Protein AF-A0A2M6NZX9-F1 (afdb_monomer_lite)

Foldseek 3Di:
DQVQLVVLVCVVCVVVVFNAFPDDDPAKTWGHHPQEIEMEGLDPDCPCVVVVLVVQVVVVTAYEYEYADPDACPCQVPRDDPRYGYHYRDPVSVVSSCVVVVD

pLDDT: mean 89.76, std 9.11, range [55.75, 98.06]

Organism: NCBI:txid1974647

Sequence (103 aa):
KVKLTYQAGEMIGLRENTLNEVEKNEWWQIFEGHGKNTAIYFKEDKEQLQKLVDILEKKKTPSVLYIFSWGKNEYKSEYSSQNIRVEDIPEPILEVYKEINRL

Secondary structure (DSSP, 8-state):
-HHHHHHHHHHHHHHHT--EEEEE-SSEEEEEETTEEEEEE--S--TTHHHHHHHHHHHTS-EEEEE--SSTTTTHHHH--SSEEEEEPPHHHHHHHHHHHT-

Radius of gyration: 12.47 Å; chains: 1; bounding box: 27×26×32 Å

Structure (mmCIF, N/CA/C/O backbone):
data_AF-A0A2M6NZX9-F1
#
_entry.id   AF-A0A2M6NZX9-F1
#
loop_
_atom_site.group_PDB
_atom_site.id
_atom_site.type_symbol
_atom_site.label_atom_id
_atom_site.label_alt_id
_atom_site.label_comp_id
_atom_site.label_asym_id
_atom_site.label_entity_id
_atom_site.label_seq_id
_atom_site.pdbx_PDB_ins_code
_atom_site.Cartn_x
_atom_site.Cartn_y
_atom_site.Cartn_z
_atom_site.occupancy
_atom_site.B_iso_or_equiv
_atom_site.auth_seq_id
_atom_site.auth_comp_id
_atom_site.auth_asym_id
_atom_site.auth_atom_id
_atom_site.pdbx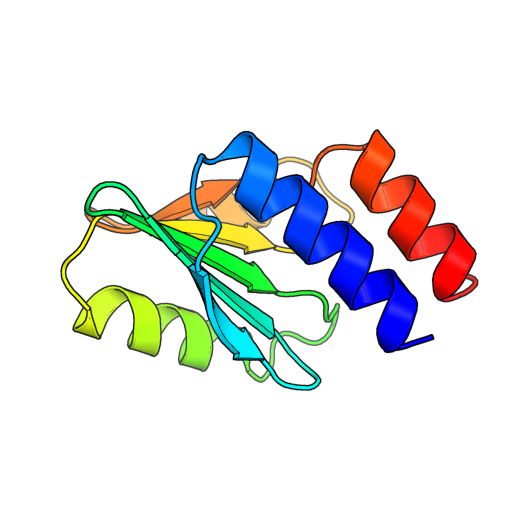_PDB_model_num
ATOM 1 N N . LYS A 1 1 ? 2.820 -3.693 -19.278 1.00 55.75 1 LYS A N 1
ATOM 2 C CA . LYS A 1 1 ? 3.367 -2.959 -18.112 1.00 55.75 1 LYS A CA 1
ATOM 3 C C . LYS A 1 1 ? 2.392 -3.003 -16.935 1.00 55.75 1 LYS A C 1
ATOM 5 O O . LYS A 1 1 ? 2.660 -3.743 -16.006 1.00 55.75 1 LYS A O 1
ATOM 10 N N . VAL A 1 2 ? 1.204 -2.395 -17.046 1.00 60.09 2 VAL A N 1
ATOM 11 C CA . VAL A 1 2 ? 0.165 -2.349 -15.989 1.00 60.09 2 VAL A CA 1
ATOM 12 C C . VAL A 1 2 ? -0.187 -3.714 -15.356 1.00 60.09 2 VAL A C 1
ATOM 14 O O . VAL A 1 2 ? -0.198 -3.839 -14.139 1.00 60.09 2 VAL A O 1
ATOM 17 N N . LYS A 1 3 ? -0.374 -4.773 -16.162 1.00 63.50 3 LYS A N 1
ATOM 18 C CA . LYS A 1 3 ? -0.722 -6.123 -15.664 1.00 63.50 3 LYS A CA 1
ATOM 19 C C . LYS A 1 3 ? 0.307 -6.722 -14.691 1.00 63.50 3 LYS A C 1
ATOM 21 O O . LYS A 1 3 ? -0.077 -7.500 -13.832 1.00 63.50 3 LYS A O 1
ATOM 26 N N . LEU A 1 4 ? 1.587 -6.377 -14.831 1.00 66.31 4 LEU A N 1
ATOM 27 C CA . LEU A 1 4 ? 2.663 -6.951 -14.018 1.00 66.31 4 LEU A CA 1
ATOM 28 C C . LEU A 1 4 ? 2.921 -6.114 -12.748 1.00 66.31 4 LEU A C 1
ATOM 30 O O . LEU A 1 4 ? 3.217 -6.673 -11.701 1.00 66.31 4 LEU A O 1
ATOM 34 N N . THR A 1 5 ? 2.712 -4.790 -12.792 1.00 72.44 5 THR A N 1
ATOM 35 C CA . THR A 1 5 ? 2.641 -3.954 -11.575 1.00 72.44 5 THR A CA 1
ATOM 36 C C . THR A 1 5 ? 1.559 -4.465 -10.627 1.00 72.44 5 THR A C 1
ATOM 38 O O . THR A 1 5 ? 1.767 -4.526 -9.421 1.00 72.44 5 THR A O 1
ATOM 41 N N . TYR A 1 6 ? 0.438 -4.925 -11.181 1.00 78.31 6 TYR A N 1
ATOM 42 C CA . TYR A 1 6 ? -0.632 -5.512 -10.382 1.00 78.31 6 TYR A CA 1
ATOM 43 C C . TYR A 1 6 ? -0.244 -6.826 -9.708 1.00 78.31 6 TYR A C 1
ATOM 45 O O . TYR A 1 6 ? -0.647 -7.047 -8.572 1.00 78.31 6 TYR A O 1
ATOM 53 N N . GLN A 1 7 ? 0.613 -7.632 -10.336 1.00 82.19 7 GLN A N 1
ATOM 54 C CA . GLN A 1 7 ? 1.163 -8.834 -9.702 1.00 82.19 7 GLN A CA 1
ATOM 55 C C . GLN A 1 7 ? 2.082 -8.486 -8.524 1.00 82.19 7 GLN A C 1
ATOM 57 O O . GLN A 1 7 ? 2.063 -9.170 -7.505 1.00 82.19 7 GLN A O 1
ATOM 62 N N . ALA A 1 8 ? 2.846 -7.391 -8.620 1.00 84.38 8 ALA A N 1
ATOM 63 C CA . ALA A 1 8 ? 3.619 -6.876 -7.490 1.00 84.38 8 ALA A CA 1
ATOM 64 C C . ALA A 1 8 ? 2.713 -6.452 -6.318 1.00 84.38 8 ALA A C 1
ATOM 66 O O . ALA A 1 8 ? 3.013 -6.771 -5.167 1.00 84.38 8 ALA A O 1
ATOM 67 N N . GLY A 1 9 ? 1.572 -5.816 -6.607 1.00 88.38 9 GLY A N 1
ATOM 68 C CA . GLY A 1 9 ? 0.544 -5.510 -5.609 1.00 88.38 9 GLY A CA 1
ATOM 69 C C . GLY A 1 9 ? -0.072 -6.752 -4.963 1.00 88.38 9 GLY A C 1
ATOM 70 O O . GLY A 1 9 ? -0.181 -6.809 -3.742 1.00 88.38 9 GLY A O 1
ATOM 71 N N . GLU A 1 10 ? -0.398 -7.778 -5.752 1.00 90.44 10 GLU A N 1
ATOM 72 C CA . GLU A 1 10 ? -0.929 -9.054 -5.245 1.00 90.44 10 GLU A CA 1
ATOM 73 C C . GLU A 1 10 ? 0.058 -9.756 -4.297 1.00 90.44 10 GLU A C 1
ATOM 75 O O . GLU A 1 10 ? -0.349 -10.278 -3.259 1.00 90.44 10 GLU A O 1
ATOM 80 N N . MET A 1 11 ? 1.366 -9.720 -4.590 1.00 91.25 11 MET A N 1
ATOM 81 C CA . MET A 1 11 ? 2.399 -10.256 -3.689 1.00 91.25 11 MET A CA 1
ATOM 82 C C . MET A 1 11 ? 2.441 -9.523 -2.341 1.00 91.25 11 MET A C 1
ATOM 84 O O . MET A 1 11 ? 2.651 -10.147 -1.297 1.00 91.25 11 MET A O 1
ATOM 88 N N . ILE A 1 12 ? 2.215 -8.207 -2.345 1.00 93.62 12 ILE A N 1
ATOM 89 C CA . ILE A 1 12 ? 2.120 -7.406 -1.121 1.00 93.62 12 ILE A CA 1
ATOM 90 C C . ILE A 1 12 ? 0.837 -7.747 -0.349 1.00 93.62 12 ILE A C 1
ATOM 92 O O . ILE A 1 12 ? 0.898 -7.957 0.863 1.00 93.62 12 ILE A O 1
ATOM 96 N N . GLY A 1 13 ? -0.301 -7.875 -1.038 1.00 93.56 13 GLY A N 1
ATOM 97 C CA . GLY A 1 13 ? -1.559 -8.320 -0.431 1.00 93.56 13 GLY A CA 1
ATOM 98 C C . GLY A 1 13 ? -1.431 -9.696 0.231 1.00 93.56 13 GLY A C 1
ATOM 99 O O . GLY A 1 13 ? -1.837 -9.884 1.377 1.00 93.56 13 GLY A O 1
ATOM 100 N N . LEU A 1 14 ? -0.753 -10.645 -0.426 1.00 92.62 14 LEU A N 1
ATOM 101 C CA . LEU A 1 14 ? -0.422 -11.956 0.146 1.00 92.62 14 LEU A CA 1
ATOM 102 C C . LEU A 1 14 ? 0.412 -11.838 1.425 1.00 92.62 14 LEU A C 1
ATOM 104 O O . LEU A 1 14 ? 0.071 -12.451 2.436 1.00 92.62 14 LEU A O 1
ATOM 108 N N . ARG A 1 15 ? 1.476 -11.025 1.410 1.00 92.38 15 ARG A N 1
ATOM 109 C CA . ARG A 1 15 ? 2.333 -10.793 2.585 1.00 92.38 15 ARG A CA 1
ATOM 110 C C . ARG A 1 15 ? 1.544 -10.246 3.774 1.00 92.38 15 ARG A C 1
ATOM 112 O O . ARG A 1 15 ? 1.817 -10.617 4.915 1.00 92.38 15 ARG A O 1
ATOM 119 N N . GLU A 1 16 ? 0.599 -9.351 3.518 1.00 95.38 16 GLU A N 1
ATOM 120 C CA . GLU A 1 16 ? -0.215 -8.730 4.555 1.00 95.38 16 GLU A CA 1
ATOM 121 C C . GLU A 1 16 ? -1.491 -9.524 4.880 1.00 95.38 16 GLU A C 1
ATOM 123 O O . GLU A 1 16 ? -2.217 -9.130 5.783 1.00 95.38 16 GLU A O 1
ATOM 128 N N . ASN A 1 17 ? -1.769 -10.670 4.252 1.00 94.56 17 ASN A N 1
ATOM 129 C CA . ASN A 1 17 ? -3.048 -11.385 4.387 1.00 94.56 17 ASN A CA 1
ATOM 130 C C . ASN A 1 17 ? -4.269 -10.508 4.021 1.00 94.56 17 ASN A C 1
ATOM 132 O O . ASN A 1 17 ? -5.323 -10.572 4.648 1.00 94.56 17 ASN A O 1
ATOM 136 N N . THR A 1 18 ? -4.141 -9.663 3.004 1.00 96.00 18 THR A N 1
ATOM 137 C CA . THR A 1 18 ? -5.213 -8.833 2.442 1.00 96.00 18 THR A CA 1
ATOM 138 C C . THR A 1 18 ? -5.405 -9.240 0.982 1.00 96.00 18 THR A C 1
ATOM 140 O O . THR A 1 18 ? -4.734 -8.758 0.077 1.00 96.00 18 THR A O 1
ATOM 143 N N . LEU A 1 19 ? -6.274 -10.229 0.746 1.00 90.75 19 LEU A N 1
ATOM 144 C CA . LEU A 1 19 ? -6.425 -10.869 -0.574 1.00 90.75 19 LEU A CA 1
ATOM 145 C C . LEU A 1 19 ? -7.594 -10.317 -1.392 1.00 90.75 19 LEU A C 1
ATOM 147 O O . LEU A 1 19 ? -7.729 -10.648 -2.567 1.00 90.75 19 LEU A O 1
ATOM 151 N N . ASN A 1 20 ? -8.455 -9.503 -0.782 1.00 95.81 20 ASN A N 1
ATOM 152 C CA . ASN A 1 20 ? -9.607 -8.935 -1.464 1.00 95.81 20 ASN A CA 1
ATOM 153 C C . ASN A 1 20 ? -9.230 -7.584 -2.083 1.00 95.81 20 ASN A C 1
ATOM 155 O O . ASN A 1 20 ? -9.194 -6.585 -1.370 1.00 95.81 20 ASN A O 1
ATOM 159 N N . GLU A 1 21 ? -8.932 -7.541 -3.383 1.00 96.25 21 GLU A N 1
ATOM 160 C CA . GLU A 1 21 ? -8.711 -6.277 -4.103 1.00 96.25 21 GLU A CA 1
ATOM 161 C C . GLU A 1 21 ? -10.031 -5.497 -4.191 1.00 96.25 21 GLU A C 1
ATOM 163 O O . GLU A 1 21 ? -10.980 -5.937 -4.839 1.00 96.25 21 GLU A O 1
ATOM 168 N N . VAL A 1 22 ? -10.094 -4.336 -3.539 1.00 96.56 22 VAL A N 1
ATOM 169 C CA . VAL A 1 22 ? -11.304 -3.495 -3.501 1.00 96.56 22 VAL A CA 1
ATOM 170 C C . VAL A 1 22 ? -11.191 -2.252 -4.369 1.00 96.56 22 VAL A C 1
ATOM 172 O O . VAL A 1 22 ? -12.205 -1.676 -4.756 1.00 96.56 22 VAL A O 1
ATOM 175 N N . GLU A 1 23 ? -9.968 -1.827 -4.686 1.00 96.06 23 GLU A N 1
ATOM 176 C CA . GLU A 1 23 ? -9.734 -0.670 -5.538 1.00 96.06 23 GLU A CA 1
ATOM 177 C C . GLU A 1 23 ? -8.441 -0.827 -6.326 1.00 96.06 23 GLU A C 1
ATOM 179 O O . GLU A 1 23 ? -7.416 -1.265 -5.801 1.00 96.06 23 GLU A O 1
ATOM 184 N N . LYS A 1 24 ? -8.485 -0.428 -7.596 1.00 93.94 24 LYS A N 1
ATOM 185 C CA . LYS A 1 24 ? -7.329 -0.428 -8.481 1.00 93.94 24 LYS A CA 1
ATOM 186 C C . LYS A 1 24 ? -7.466 0.647 -9.539 1.00 93.94 24 LYS A C 1
ATOM 188 O O . LYS A 1 24 ? -8.496 0.749 -10.203 1.00 93.94 24 LYS A O 1
ATOM 193 N N . ASN A 1 25 ? -6.395 1.397 -9.742 1.00 92.50 25 ASN A N 1
ATOM 194 C CA . ASN A 1 25 ? -6.263 2.318 -10.860 1.00 92.50 25 ASN A CA 1
ATOM 195 C C . ASN A 1 25 ? -4.793 2.393 -11.309 1.00 92.50 25 ASN A C 1
ATOM 197 O O . ASN A 1 25 ? -4.008 1.472 -11.075 1.00 92.50 25 ASN A O 1
ATOM 201 N N . GLU A 1 26 ? -4.432 3.436 -12.049 1.00 89.19 26 GLU A N 1
ATOM 202 C CA . GLU A 1 26 ? -3.067 3.621 -12.546 1.00 89.19 26 GLU A CA 1
ATOM 203 C C . GLU A 1 26 ? -2.074 4.092 -11.470 1.00 89.19 26 GLU A C 1
ATOM 205 O O . GLU A 1 26 ? -0.870 3.975 -11.678 1.00 89.19 26 GLU A O 1
ATOM 210 N N . TRP A 1 27 ? -2.559 4.617 -10.345 1.00 91.88 27 TRP A N 1
ATOM 211 C CA . TRP A 1 27 ? -1.765 5.199 -9.265 1.00 91.88 27 TRP A CA 1
ATOM 212 C C . TRP A 1 27 ? -1.568 4.219 -8.106 1.00 91.88 27 TRP A C 1
ATOM 214 O O . TRP A 1 27 ? -0.453 4.089 -7.593 1.00 91.88 27 TRP A O 1
ATOM 224 N N . TRP A 1 28 ? -2.632 3.509 -7.712 1.00 95.31 28 TRP A N 1
ATOM 225 C CA . TRP A 1 28 ? -2.606 2.611 -6.559 1.00 95.31 28 TRP A CA 1
ATOM 226 C C . TRP A 1 28 ? -3.470 1.353 -6.698 1.00 95.31 28 TRP A C 1
ATOM 228 O O . TRP A 1 28 ? -4.338 1.241 -7.570 1.00 95.31 28 TRP A O 1
ATOM 238 N N . GLN A 1 29 ? -3.234 0.419 -5.775 1.00 96.00 29 GLN A N 1
ATOM 239 C CA . GLN A 1 29 ? -4.111 -0.709 -5.453 1.00 96.00 29 GLN A CA 1
ATOM 240 C C . GLN A 1 29 ? -4.433 -0.707 -3.958 1.00 96.00 29 GLN A C 1
ATOM 242 O O . GLN A 1 29 ? -3.567 -0.379 -3.146 1.00 96.00 29 GLN A O 1
ATOM 247 N N . ILE A 1 30 ? -5.659 -1.091 -3.599 1.00 97.56 30 ILE A N 1
ATOM 248 C CA . ILE A 1 30 ? -6.098 -1.300 -2.216 1.00 97.56 30 ILE A CA 1
ATOM 249 C C . ILE A 1 30 ? -6.664 -2.709 -2.087 1.00 97.56 30 ILE A C 1
ATOM 251 O O . ILE A 1 30 ? -7.549 -3.118 -2.842 1.00 97.56 30 ILE A O 1
ATOM 255 N N . PHE A 1 31 ? -6.181 -3.411 -1.073 1.00 97.62 31 PHE A N 1
ATOM 256 C CA . PHE A 1 31 ? -6.626 -4.726 -0.661 1.00 97.62 31 PHE A CA 1
ATOM 257 C C . PHE A 1 31 ? -7.188 -4.679 0.759 1.00 97.62 31 PHE A C 1
ATOM 259 O O . PHE A 1 31 ? -6.704 -3.927 1.606 1.00 97.62 31 PHE A O 1
ATOM 266 N N . GLU A 1 32 ? -8.173 -5.525 1.038 1.00 97.00 32 GLU A N 1
ATOM 267 C CA . GLU A 1 32 ? -8.770 -5.704 2.361 1.00 97.00 32 GLU A CA 1
ATOM 268 C C . GLU A 1 32 ? -8.646 -7.162 2.817 1.00 97.00 32 GLU A C 1
ATOM 270 O O . GLU A 1 32 ? -8.624 -8.103 2.017 1.00 97.00 32 GLU A O 1
ATOM 275 N N . GLY A 1 33 ? -8.558 -7.367 4.129 1.00 95.62 33 GLY A N 1
ATOM 276 C CA . GLY A 1 33 ? -8.543 -8.700 4.725 1.00 95.62 33 GLY A CA 1
ATOM 277 C C . GLY A 1 33 ? -8.306 -8.656 6.227 1.00 95.62 33 GLY A C 1
ATOM 278 O O . GLY A 1 33 ? -7.604 -7.785 6.729 1.00 95.62 33 GLY A O 1
ATOM 279 N N . HIS A 1 34 ? -8.927 -9.583 6.960 1.00 92.88 34 HIS A N 1
ATOM 280 C CA . HIS A 1 34 ? -8.768 -9.725 8.415 1.00 92.88 34 HIS A CA 1
ATOM 281 C C . HIS A 1 34 ? -8.907 -8.409 9.215 1.00 92.88 34 HIS A C 1
ATOM 283 O O . HIS A 1 34 ? -8.188 -8.189 10.187 1.00 92.88 34 HIS A O 1
ATOM 289 N N . GLY A 1 35 ? -9.828 -7.525 8.812 1.00 93.62 35 GLY A N 1
ATOM 290 C CA . GLY A 1 35 ? -10.087 -6.258 9.509 1.00 93.62 35 GLY A CA 1
ATOM 291 C C . GLY A 1 35 ? -9.025 -5.169 9.303 1.00 93.62 35 GLY A C 1
ATOM 292 O O . GLY A 1 35 ? -9.009 -4.197 10.056 1.00 93.62 35 GLY A O 1
ATOM 293 N N . LYS A 1 36 ? -8.149 -5.312 8.302 1.00 96.44 36 LYS A N 1
ATOM 294 C CA . LYS A 1 36 ? -7.152 -4.308 7.915 1.00 96.44 36 LYS A CA 1
ATOM 295 C C . LYS A 1 36 ? -7.119 -4.086 6.403 1.00 96.44 36 LYS A C 1
ATOM 297 O O . LYS A 1 36 ? -7.631 -4.901 5.632 1.00 96.44 36 LYS A O 1
ATOM 302 N N . ASN A 1 37 ? -6.471 -2.997 6.001 1.00 97.44 37 ASN A N 1
ATOM 303 C CA . ASN A 1 37 ? -6.215 -2.666 4.605 1.00 97.44 37 ASN A CA 1
ATOM 304 C C . ASN A 1 37 ? -4.726 -2.753 4.278 1.00 97.44 37 ASN A C 1
ATOM 306 O O . ASN A 1 37 ? -3.859 -2.503 5.121 1.00 97.44 37 ASN A O 1
ATOM 310 N N . THR A 1 38 ? -4.438 -2.994 3.010 1.00 98.06 38 THR A N 1
ATOM 311 C CA . THR A 1 38 ? -3.113 -2.809 2.431 1.00 98.06 38 THR A CA 1
ATOM 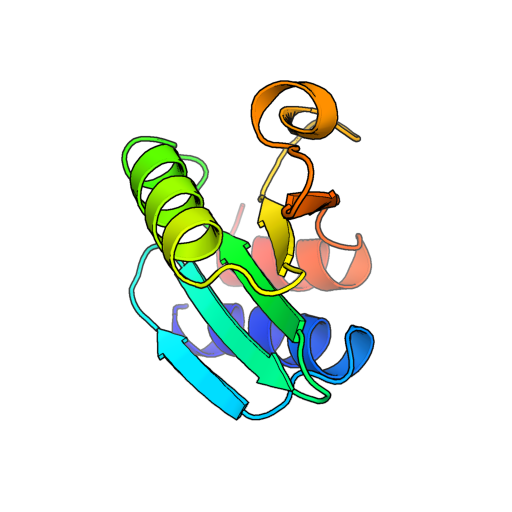312 C C . THR A 1 38 ? -3.251 -1.985 1.174 1.00 98.06 38 THR A C 1
ATOM 314 O O . THR A 1 38 ? -4.003 -2.346 0.276 1.00 98.06 38 THR A O 1
ATOM 317 N N . ALA A 1 39 ? -2.542 -0.870 1.114 1.00 97.75 39 ALA A N 1
ATOM 318 C CA . ALA A 1 39 ? -2.514 -0.009 -0.051 1.00 97.75 39 ALA A CA 1
ATOM 319 C C . ALA A 1 39 ? -1.102 0.060 -0.607 1.00 97.75 39 ALA A C 1
ATOM 321 O O . ALA A 1 39 ? -0.133 0.050 0.151 1.00 97.75 39 ALA A O 1
ATOM 322 N N . ILE A 1 40 ? -0.994 0.139 -1.926 1.00 96.19 4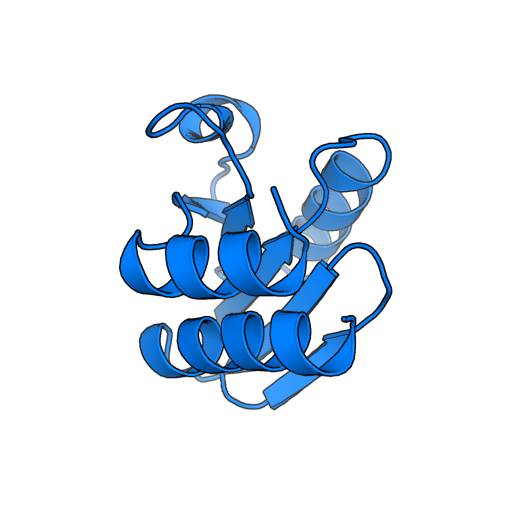0 ILE A N 1
ATOM 323 C CA . ILE A 1 40 ? 0.282 0.265 -2.616 1.00 96.19 40 ILE A CA 1
ATOM 324 C C . ILE A 1 40 ? 0.196 1.427 -3.592 1.00 96.19 40 ILE A C 1
ATOM 326 O O . ILE A 1 40 ? -0.673 1.430 -4.461 1.00 96.19 40 ILE A O 1
ATOM 330 N N . TYR A 1 41 ? 1.098 2.394 -3.448 1.00 94.75 41 TYR A N 1
ATOM 331 C CA . TYR A 1 41 ? 1.259 3.532 -4.343 1.00 94.75 41 TYR A CA 1
ATOM 332 C C . TYR A 1 41 ? 2.488 3.317 -5.231 1.00 94.75 41 TYR A C 1
ATOM 334 O O . TYR A 1 41 ? 3.620 3.293 -4.746 1.00 94.75 41 TYR A O 1
ATOM 342 N N . PHE A 1 42 ? 2.265 3.128 -6.532 1.00 85.19 42 PHE A N 1
ATOM 343 C CA . PHE A 1 42 ? 3.308 2.671 -7.462 1.00 85.19 42 PHE A CA 1
ATOM 344 C C . PHE A 1 42 ? 4.001 3.799 -8.231 1.00 85.19 42 PHE A C 1
ATOM 346 O O . PHE A 1 42 ? 4.962 3.548 -8.954 1.00 85.19 42 PHE A O 1
ATOM 353 N N . LYS A 1 43 ? 3.503 5.033 -8.141 1.00 87.38 43 LYS A N 1
ATOM 354 C CA . LYS A 1 43 ? 4.017 6.156 -8.928 1.00 87.38 43 LYS A CA 1
ATOM 355 C C . LYS A 1 43 ? 5.133 6.875 -8.178 1.00 87.38 43 LYS A C 1
ATOM 357 O O . LYS A 1 43 ? 5.039 7.088 -6.977 1.00 87.38 43 LYS A O 1
ATOM 362 N N . GLU A 1 44 ? 6.164 7.279 -8.914 1.00 84.56 44 GLU A N 1
ATOM 363 C CA . GLU A 1 44 ? 7.158 8.241 -8.415 1.00 84.56 44 GLU A CA 1
ATOM 364 C C . GLU A 1 44 ? 6.533 9.618 -8.203 1.00 84.56 44 GLU A C 1
ATOM 366 O O . GLU A 1 44 ? 6.856 10.326 -7.252 1.00 84.56 44 GLU A O 1
ATOM 371 N N . ASP A 1 45 ? 5.620 9.977 -9.104 1.00 88.81 45 ASP A N 1
ATOM 372 C CA . ASP A 1 45 ? 4.806 11.173 -8.997 1.00 88.81 45 ASP A CA 1
ATOM 373 C C . ASP A 1 45 ? 3.875 11.064 -7.786 1.00 88.81 45 ASP A C 1
ATOM 375 O O . ASP A 1 45 ? 3.095 10.118 -7.677 1.00 88.81 45 ASP A O 1
ATOM 379 N N . LYS A 1 46 ? 3.953 12.045 -6.885 1.00 89.25 46 LYS A N 1
ATOM 380 C CA . LYS A 1 46 ? 3.240 12.093 -5.603 1.00 89.25 46 LYS A CA 1
ATOM 381 C C . LYS A 1 46 ? 1.919 12.852 -5.665 1.00 89.25 46 LYS A C 1
ATOM 383 O O . LYS A 1 46 ? 1.247 12.941 -4.640 1.00 89.25 46 LYS A O 1
ATOM 388 N N . GLU A 1 47 ? 1.519 13.381 -6.822 1.00 93.81 47 GLU A N 1
ATOM 389 C CA . GLU A 1 47 ? 0.318 14.218 -6.957 1.00 93.81 47 GLU A CA 1
ATOM 390 C C . GLU A 1 47 ? -0.959 13.569 -6.398 1.00 93.81 47 GLU A C 1
ATOM 392 O O . GLU A 1 47 ? -1.837 14.268 -5.891 1.00 93.81 47 GLU A O 1
ATOM 397 N N . GLN A 1 48 ? -1.069 12.237 -6.441 1.00 96.12 48 GLN A N 1
ATOM 398 C CA . GLN A 1 48 ? -2.221 1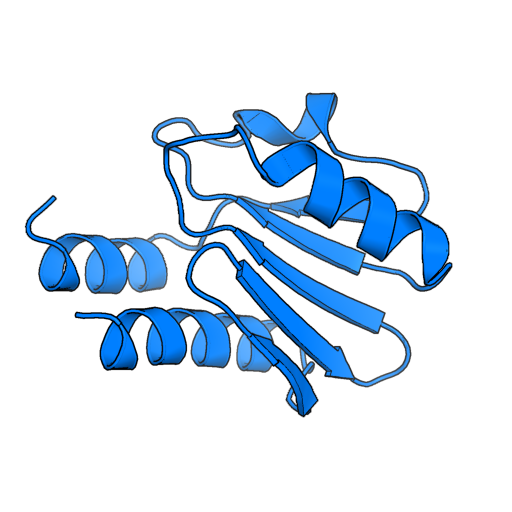1.514 -5.895 1.00 96.12 48 GLN A CA 1
ATOM 399 C C . GLN A 1 48 ? -1.953 10.802 -4.559 1.00 96.12 48 GLN A C 1
ATOM 401 O O . GLN A 1 48 ? -2.860 10.167 -4.017 1.00 96.12 48 GLN A O 1
ATOM 406 N N . LEU A 1 49 ? -0.744 10.894 -4.001 1.00 95.44 49 LEU A N 1
ATOM 407 C CA . LEU A 1 49 ? -0.380 10.168 -2.782 1.00 95.44 49 LEU A CA 1
ATOM 408 C C . LEU A 1 49 ? -1.205 10.642 -1.580 1.00 95.44 49 LEU A C 1
ATOM 410 O O . LEU A 1 49 ? -1.783 9.822 -0.869 1.00 95.44 49 LEU A O 1
ATOM 414 N N . GLN A 1 50 ? -1.351 11.960 -1.409 1.00 95.81 50 GLN A N 1
ATOM 415 C CA . GLN A 1 50 ? -2.168 12.517 -0.325 1.00 95.81 50 GLN A CA 1
ATOM 416 C C . GLN A 1 50 ? -3.633 12.072 -0.428 1.00 95.81 50 GLN A C 1
ATOM 418 O O . GLN A 1 50 ? -4.260 11.737 0.573 1.00 95.81 50 GLN A O 1
ATOM 423 N N . LYS A 1 51 ? -4.174 11.984 -1.649 1.00 97.25 51 LYS A N 1
ATOM 424 C CA . LYS A 1 51 ? -5.542 11.506 -1.876 1.00 97.25 51 LYS A CA 1
ATOM 425 C C . LYS A 1 51 ? -5.724 10.061 -1.410 1.00 97.25 51 LYS A C 1
ATOM 427 O O . LYS A 1 51 ? -6.756 9.744 -0.822 1.00 97.25 51 LYS A O 1
ATOM 432 N N . LEU A 1 52 ? -4.742 9.191 -1.652 1.00 97.56 52 LEU A N 1
ATOM 433 C CA . LEU A 1 52 ? -4.771 7.816 -1.153 1.00 97.56 52 LEU A CA 1
ATOM 434 C C . LEU A 1 52 ? -4.732 7.777 0.381 1.00 97.56 52 LEU A C 1
ATOM 436 O O . LEU A 1 52 ? -5.510 7.046 0.991 1.00 97.56 52 LEU A O 1
ATOM 440 N N . VAL A 1 53 ? -3.877 8.585 1.009 1.00 97.00 53 VAL A N 1
ATOM 441 C CA . VAL A 1 53 ? -3.801 8.691 2.477 1.00 97.00 53 VAL A CA 1
ATOM 442 C C . VAL A 1 53 ? -5.150 9.114 3.063 1.00 97.00 53 VAL A C 1
ATOM 444 O O . VAL A 1 53 ? -5.657 8.461 3.974 1.00 97.00 53 VAL A O 1
ATOM 447 N N . ASP A 1 54 ? -5.802 10.115 2.471 1.00 96.75 54 ASP A N 1
ATOM 448 C CA . ASP A 1 54 ? -7.127 10.572 2.898 1.00 96.75 54 ASP A CA 1
ATOM 449 C C . ASP A 1 54 ? -8.205 9.479 2.762 1.00 96.75 54 ASP A C 1
ATOM 451 O O . ASP A 1 54 ? -9.132 9.408 3.575 1.00 96.75 54 ASP A O 1
ATOM 455 N N . ILE A 1 55 ? -8.119 8.626 1.732 1.00 96.81 55 ILE A N 1
ATOM 456 C CA . ILE A 1 55 ? -9.011 7.467 1.560 1.00 96.81 55 ILE A CA 1
ATOM 457 C C . ILE A 1 55 ? -8.812 6.468 2.707 1.00 96.81 55 ILE A C 1
ATOM 459 O O . ILE A 1 55 ? -9.796 5.990 3.279 1.00 96.81 55 ILE A O 1
ATOM 463 N N . LEU A 1 56 ? -7.561 6.169 3.068 1.00 96.69 56 LEU A N 1
ATOM 464 C CA . LEU A 1 56 ? -7.234 5.220 4.135 1.00 96.69 56 LEU A CA 1
ATOM 465 C C . LEU A 1 56 ? -7.655 5.731 5.517 1.00 96.69 56 LEU A C 1
ATOM 467 O O . LEU A 1 56 ? -8.248 4.974 6.286 1.00 96.69 56 LEU A O 1
ATOM 471 N N . GLU A 1 57 ? -7.454 7.017 5.808 1.00 95.56 57 GLU A N 1
ATOM 472 C CA . GLU A 1 57 ? -7.912 7.625 7.065 1.00 95.56 57 GLU A CA 1
ATOM 473 C C . GLU A 1 57 ? -9.433 7.547 7.228 1.00 95.56 57 GLU A C 1
ATOM 475 O O . GLU A 1 57 ? -9.952 7.226 8.302 1.00 95.56 57 GLU A O 1
ATOM 480 N N . LYS A 1 58 ? -10.181 7.778 6.142 1.00 95.56 58 LYS A N 1
ATOM 481 C CA . LYS A 1 58 ? -11.649 7.704 6.161 1.00 95.56 58 LYS A CA 1
ATOM 482 C C . LYS A 1 58 ? -12.171 6.297 6.443 1.00 95.56 58 LYS A C 1
ATOM 484 O O . LYS A 1 58 ? -13.258 6.177 7.010 1.00 95.56 58 LYS A O 1
ATOM 489 N N . LYS A 1 59 ? -11.421 5.247 6.086 1.00 91.19 59 LYS A N 1
ATOM 490 C CA . LYS A 1 59 ? -11.806 3.850 6.353 1.00 91.19 59 LYS A CA 1
ATOM 491 C C . LYS A 1 59 ? -11.758 3.496 7.845 1.00 91.19 59 LYS A C 1
ATOM 493 O O . LYS A 1 59 ? -12.456 2.571 8.248 1.00 91.19 59 LYS A O 1
ATOM 498 N N . LYS A 1 60 ? -10.997 4.233 8.671 1.00 87.38 60 LYS A N 1
ATOM 499 C CA . LYS A 1 60 ? -10.854 4.012 10.131 1.00 87.38 60 LYS A CA 1
ATOM 500 C C . LYS A 1 60 ? -10.462 2.580 10.529 1.00 87.38 60 LYS A C 1
ATOM 502 O O . LYS A 1 60 ? -10.713 2.154 11.655 1.00 87.38 60 LYS A O 1
ATOM 507 N N . THR A 1 61 ? -9.847 1.838 9.618 1.00 94.00 61 THR A N 1
ATOM 508 C CA . THR A 1 61 ? -9.307 0.499 9.858 1.00 94.00 61 THR A CA 1
ATOM 509 C C . THR A 1 61 ? -7.787 0.547 9.741 1.00 94.00 61 THR A C 1
ATOM 511 O O . THR A 1 61 ? -7.269 1.317 8.921 1.00 94.00 61 THR A O 1
ATOM 514 N N . PRO A 1 62 ? -7.052 -0.273 10.517 1.00 97.12 62 PRO A N 1
ATOM 515 C CA . PRO A 1 62 ? -5.602 -0.348 10.409 1.00 97.12 62 PRO A CA 1
ATOM 516 C C . PRO A 1 62 ? -5.182 -0.576 8.959 1.00 97.12 62 PRO A C 1
ATOM 518 O O . PRO A 1 62 ? -5.706 -1.465 8.288 1.00 97.12 62 PRO A O 1
ATOM 521 N N . SER A 1 63 ? -4.266 0.245 8.468 1.00 97.81 63 SER A N 1
ATOM 522 C CA . SER A 1 63 ? -3.856 0.258 7.070 1.00 97.81 63 SER A CA 1
ATOM 523 C C . SER A 1 63 ? -2.338 0.208 6.974 1.00 97.81 63 SER A C 1
ATOM 525 O O . SER A 1 63 ? -1.632 0.914 7.693 1.00 97.81 63 SER A O 1
ATOM 527 N N . VAL A 1 64 ? -1.829 -0.637 6.083 1.00 97.94 64 VAL A N 1
ATOM 528 C CA . VAL A 1 64 ? -0.409 -0.664 5.717 1.00 97.94 64 VAL A CA 1
ATOM 529 C C . VAL A 1 64 ? -0.274 -0.022 4.346 1.00 97.94 64 VAL A C 1
ATOM 531 O O . VAL A 1 64 ? -0.866 -0.514 3.387 1.00 97.94 64 VAL A O 1
ATOM 534 N N . LEU A 1 65 ? 0.463 1.081 4.261 1.00 97.81 65 LEU A N 1
ATOM 535 C CA . LEU A 1 65 ? 0.685 1.823 3.027 1.00 97.81 65 LEU A CA 1
ATOM 536 C C . LEU A 1 65 ? 2.115 1.589 2.535 1.00 97.81 65 LEU A C 1
ATOM 538 O O . LEU A 1 65 ? 3.080 2.019 3.163 1.00 97.81 65 LEU A O 1
ATOM 542 N N . TYR A 1 66 ? 2.236 0.920 1.397 1.00 96.56 66 TYR A N 1
ATOM 543 C CA . TYR A 1 66 ? 3.487 0.746 0.676 1.00 96.56 66 TYR A CA 1
ATOM 544 C C . TYR A 1 66 ? 3.653 1.858 -0.350 1.00 96.56 66 TYR A C 1
ATOM 546 O O . TYR A 1 66 ? 2.762 2.078 -1.172 1.00 96.56 66 TYR A O 1
ATOM 554 N N . ILE A 1 67 ? 4.791 2.546 -0.321 1.00 94.12 67 ILE A N 1
ATOM 555 C CA . ILE A 1 67 ? 5.080 3.656 -1.235 1.00 94.12 67 ILE A CA 1
ATOM 556 C C . ILE A 1 67 ? 6.345 3.314 -2.014 1.00 94.12 67 ILE A C 1
ATOM 558 O O . ILE A 1 67 ? 7.351 2.917 -1.426 1.00 94.12 67 ILE A O 1
ATOM 562 N N . PHE A 1 68 ? 6.296 3.445 -3.340 1.00 88.50 68 PHE A N 1
ATOM 563 C CA . PHE A 1 68 ? 7.501 3.367 -4.159 1.00 88.50 68 PHE A CA 1
ATOM 564 C C . PHE A 1 68 ? 8.444 4.528 -3.808 1.00 88.50 68 PHE A C 1
ATOM 566 O O . PHE A 1 68 ? 8.070 5.695 -3.918 1.00 88.50 68 PHE A O 1
ATOM 573 N N . SER A 1 69 ? 9.668 4.205 -3.398 1.00 85.62 69 SER A N 1
ATOM 574 C CA . SER A 1 69 ? 10.714 5.167 -3.050 1.00 85.62 69 SER A CA 1
ATOM 575 C C . SER A 1 69 ? 12.081 4.675 -3.526 1.00 85.62 69 SER A C 1
ATOM 577 O O . SER A 1 69 ? 12.308 3.474 -3.695 1.00 85.62 69 SER A O 1
ATOM 579 N N . TRP A 1 70 ? 13.010 5.612 -3.725 1.00 80.94 70 TRP A N 1
ATOM 580 C CA . TRP A 1 70 ? 14.418 5.291 -3.976 1.00 80.94 70 TRP A CA 1
ATOM 581 C C . TRP A 1 70 ? 15.214 5.195 -2.668 1.00 80.94 70 TRP A C 1
ATOM 583 O O . TRP A 1 70 ? 16.218 4.485 -2.610 1.00 80.94 70 TRP A O 1
ATOM 593 N N . GLY A 1 71 ? 14.767 5.892 -1.615 1.00 82.62 71 GLY A N 1
ATOM 594 C CA . GLY A 1 71 ? 15.349 5.844 -0.279 1.00 82.62 71 GLY A CA 1
ATOM 595 C C . GLY A 1 71 ? 14.609 4.906 0.675 1.00 82.62 71 GLY A C 1
ATOM 596 O O . GLY A 1 71 ? 13.392 4.737 0.605 1.00 82.62 71 GLY A O 1
ATOM 597 N N . LYS A 1 72 ? 15.352 4.333 1.625 1.00 86.31 72 LYS A N 1
ATOM 598 C CA . LYS A 1 72 ? 14.799 3.504 2.704 1.00 86.31 72 LYS A CA 1
ATOM 599 C C . LYS A 1 72 ? 14.080 4.370 3.744 1.00 86.31 72 LYS A C 1
ATOM 601 O O . LYS A 1 72 ? 14.682 5.299 4.280 1.00 86.31 72 LYS A O 1
ATOM 606 N N . ASN A 1 73 ? 12.844 4.016 4.092 1.00 87.50 73 ASN A N 1
ATOM 607 C CA . ASN A 1 73 ? 11.945 4.726 5.007 1.00 87.50 73 ASN A CA 1
ATOM 608 C C . ASN A 1 73 ? 11.703 6.199 4.639 1.00 87.50 73 ASN A C 1
ATOM 610 O O . ASN A 1 73 ? 11.383 7.000 5.519 1.00 87.50 73 ASN A O 1
ATOM 614 N N . GLU A 1 74 ? 11.846 6.562 3.363 1.00 89.44 74 GLU A N 1
ATOM 615 C CA . GLU A 1 74 ? 11.789 7.955 2.896 1.00 89.44 74 GLU A CA 1
ATOM 616 C C . GLU A 1 74 ? 10.487 8.653 3.317 1.00 89.44 74 GLU A C 1
ATOM 618 O O . GLU A 1 74 ? 10.497 9.800 3.752 1.00 89.44 74 GLU A O 1
ATOM 623 N N . TYR A 1 75 ? 9.377 7.915 3.280 1.00 91.88 75 TYR A N 1
ATOM 624 C CA . TYR A 1 75 ? 8.028 8.435 3.511 1.00 91.88 75 TYR A CA 1
ATOM 625 C C . TYR A 1 75 ? 7.431 8.058 4.860 1.00 91.88 75 TYR A C 1
ATOM 627 O O . TYR A 1 75 ? 6.288 8.408 5.165 1.00 91.88 75 TYR A O 1
ATOM 635 N N . LYS A 1 76 ? 8.198 7.345 5.689 1.00 90.94 76 LYS A N 1
ATOM 636 C CA . LYS A 1 76 ? 7.668 6.746 6.909 1.00 90.94 76 LYS A CA 1
ATOM 637 C C . LYS A 1 76 ? 7.158 7.791 7.890 1.00 90.94 76 LYS A C 1
ATOM 639 O O . LYS A 1 76 ? 6.072 7.630 8.430 1.00 90.94 76 LYS A O 1
ATOM 644 N N . SER A 1 77 ? 7.910 8.864 8.100 1.00 90.56 77 SER A N 1
ATOM 645 C CA . SER A 1 77 ? 7.533 9.914 9.053 1.00 90.56 77 SER A CA 1
ATOM 646 C C . SER A 1 77 ? 6.464 10.868 8.519 1.00 90.56 77 SER A C 1
ATOM 648 O O . SER A 1 77 ? 5.763 11.479 9.315 1.00 90.56 77 SER A O 1
ATOM 650 N N . GLU A 1 78 ? 6.350 11.015 7.197 1.00 93.25 78 GLU A N 1
ATOM 651 C CA . GLU A 1 78 ? 5.470 12.005 6.562 1.00 93.25 78 GLU A CA 1
ATOM 652 C C . GLU A 1 78 ? 4.022 11.513 6.461 1.00 93.25 78 GLU A C 1
ATOM 654 O O . GLU A 1 78 ? 3.098 12.269 6.742 1.00 93.25 78 GLU A O 1
ATOM 659 N N . TYR A 1 79 ? 3.825 10.236 6.113 1.00 94.25 79 TYR A N 1
ATOM 660 C CA . TYR A 1 79 ? 2.494 9.684 5.823 1.00 94.25 79 TYR A CA 1
ATOM 661 C C . TYR A 1 79 ? 2.021 8.624 6.826 1.00 94.25 79 TYR A C 1
ATOM 663 O O . TYR A 1 79 ? 0.967 8.019 6.629 1.00 94.25 79 TYR A O 1
ATOM 671 N N . SER A 1 80 ? 2.782 8.370 7.896 1.00 94.94 80 SER A N 1
ATOM 672 C CA . SER A 1 80 ? 2.291 7.525 8.991 1.00 94.94 80 SER A CA 1
ATOM 673 C C . SER A 1 80 ? 1.338 8.298 9.893 1.00 94.94 80 SER A C 1
ATOM 675 O O . SER A 1 8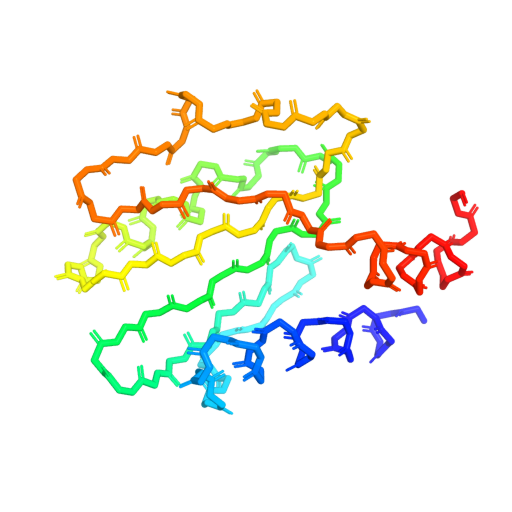0 ? 1.497 9.493 10.137 1.00 94.94 80 SER A O 1
ATOM 677 N N . SER A 1 81 ? 0.379 7.580 10.460 1.00 94.38 81 SER A N 1
ATOM 678 C CA . SER A 1 81 ? -0.590 8.109 11.411 1.00 94.38 81 SER A CA 1
ATOM 679 C C . SER A 1 81 ? -0.928 7.055 12.465 1.00 94.38 81 SER A C 1
ATOM 681 O O . SER A 1 81 ? -0.327 5.982 12.517 1.00 94.38 81 SER A O 1
ATOM 683 N N . GLN A 1 82 ? -1.927 7.331 13.306 1.00 93.00 82 GLN A N 1
ATOM 684 C CA . GLN A 1 82 ? -2.454 6.334 14.237 1.00 93.00 82 GLN A CA 1
ATOM 685 C C . GLN A 1 82 ? -3.020 5.094 13.517 1.00 93.00 82 GLN A C 1
ATOM 687 O O . GLN A 1 82 ? -2.935 3.991 14.055 1.00 93.00 82 GLN A O 1
ATOM 692 N N . ASN A 1 83 ? -3.591 5.265 12.319 1.00 94.44 83 ASN A N 1
ATOM 693 C CA . ASN A 1 83 ? -4.252 4.191 11.572 1.00 94.44 83 ASN A CA 1
ATOM 694 C C . ASN A 1 83 ? -3.424 3.686 10.387 1.00 94.44 83 ASN A C 1
ATOM 696 O O . ASN A 1 83 ? -3.715 2.608 9.869 1.00 94.44 83 ASN A O 1
ATOM 700 N N . ILE A 1 84 ? -2.416 4.445 9.955 1.00 97.50 84 ILE A N 1
ATOM 701 C CA . ILE A 1 84 ? -1.612 4.147 8.772 1.00 97.50 84 ILE A CA 1
ATOM 702 C C . ILE A 1 84 ? -0.167 3.882 9.186 1.00 97.50 84 ILE A C 1
ATOM 704 O O . ILE A 1 84 ? 0.520 4.757 9.711 1.00 97.50 84 ILE A O 1
ATOM 708 N N . ARG A 1 85 ? 0.316 2.672 8.892 1.00 96.94 85 ARG A N 1
ATOM 709 C CA . ARG A 1 85 ? 1.738 2.319 8.945 1.00 96.94 85 ARG A CA 1
ATOM 710 C C . ARG A 1 85 ? 2.314 2.376 7.539 1.00 96.94 85 ARG A C 1
ATOM 712 O O . ARG A 1 85 ? 1.871 1.623 6.675 1.00 96.94 85 ARG A O 1
ATOM 719 N N . VAL A 1 86 ? 3.323 3.214 7.332 1.00 97.12 86 VAL A N 1
ATOM 720 C CA . VAL A 1 86 ? 4.046 3.281 6.058 1.00 97.12 86 VAL A CA 1
ATOM 721 C C . VAL A 1 86 ? 5.228 2.313 6.053 1.00 97.12 86 VAL A C 1
ATOM 723 O O . VAL A 1 86 ? 5.984 2.239 7.027 1.00 97.12 86 VAL A O 1
ATOM 726 N N . GLU A 1 87 ? 5.394 1.591 4.948 1.00 95.44 87 GLU A N 1
ATOM 727 C CA . GLU A 1 87 ? 6.488 0.648 4.713 1.00 95.44 87 GLU A CA 1
ATOM 728 C C . GLU A 1 87 ? 7.096 0.831 3.318 1.00 95.44 87 GLU A C 1
ATOM 730 O O . GLU A 1 87 ? 6.419 1.227 2.367 1.00 95.44 87 GLU A O 1
ATOM 735 N N . ASP A 1 88 ? 8.376 0.485 3.191 1.00 93.12 88 ASP A N 1
ATOM 736 C CA . ASP A 1 88 ? 9.035 0.396 1.889 1.00 93.12 88 ASP A CA 1
ATOM 737 C C . ASP A 1 88 ? 8.548 -0.855 1.143 1.00 93.12 88 ASP A C 1
ATOM 739 O O . ASP A 1 88 ? 8.303 -1.911 1.745 1.00 93.12 88 ASP A O 1
ATOM 743 N N . ILE A 1 89 ? 8.446 -0.769 -0.186 1.00 91.19 89 ILE A N 1
ATOM 744 C CA . ILE A 1 89 ? 8.195 -1.949 -1.023 1.00 91.19 89 ILE A CA 1
ATOM 745 C C . ILE A 1 89 ? 9.377 -2.925 -0.863 1.00 91.19 89 ILE A C 1
ATOM 747 O O . ILE A 1 89 ? 10.521 -2.522 -1.078 1.00 91.19 89 ILE A O 1
ATOM 751 N N . PRO A 1 90 ? 9.136 -4.206 -0.512 1.00 89.62 90 PRO A N 1
ATOM 752 C CA . PRO A 1 90 ? 10.206 -5.189 -0.373 1.00 89.62 90 PRO A CA 1
ATOM 753 C C . PRO A 1 90 ? 11.052 -5.302 -1.643 1.00 89.62 90 PRO A C 1
ATOM 755 O O . PRO A 1 90 ? 10.508 -5.377 -2.742 1.00 89.62 90 PRO A O 1
ATOM 758 N N . GLU A 1 91 ? 12.372 -5.385 -1.483 1.00 88.44 91 GLU A N 1
ATOM 759 C CA . GLU A 1 91 ? 13.332 -5.363 -2.594 1.00 88.44 91 GLU A CA 1
ATOM 760 C C . GLU A 1 91 ? 13.037 -6.387 -3.708 1.00 88.44 91 GLU A C 1
ATOM 762 O O . GLU A 1 91 ? 12.972 -5.966 -4.859 1.00 88.44 91 GLU A O 1
ATOM 767 N N . PRO A 1 92 ? 12.688 -7.662 -3.425 1.00 87.19 92 PRO A N 1
ATOM 768 C CA . PRO A 1 92 ? 12.322 -8.608 -4.486 1.00 87.19 92 PRO A CA 1
ATOM 769 C C . PRO A 1 92 ? 11.095 -8.180 -5.307 1.00 87.19 92 PRO A C 1
ATOM 771 O O . PRO A 1 92 ? 10.995 -8.461 -6.496 1.00 87.19 92 PRO A O 1
ATOM 774 N N . ILE A 1 93 ? 10.139 -7.489 -4.681 1.00 86.50 93 ILE A N 1
ATOM 775 C CA . ILE A 1 93 ? 8.933 -6.981 -5.349 1.00 86.50 93 ILE A CA 1
ATOM 776 C C . ILE A 1 93 ? 9.273 -5.716 -6.151 1.00 86.50 93 ILE A C 1
ATOM 778 O O . ILE A 1 93 ? 8.753 -5.505 -7.249 1.00 86.50 93 ILE A O 1
ATOM 782 N N . LEU A 1 94 ? 10.174 -4.889 -5.617 1.00 84.62 94 LEU A N 1
ATOM 783 C CA . LEU A 1 94 ? 10.682 -3.688 -6.270 1.00 84.62 94 LEU A CA 1
ATOM 784 C C . LEU A 1 94 ? 11.494 -4.019 -7.529 1.00 84.62 94 LEU A C 1
ATOM 786 O O . LEU A 1 94 ? 11.349 -3.332 -8.537 1.00 84.62 94 LEU A O 1
ATOM 790 N N . GLU A 1 95 ? 12.319 -5.065 -7.494 1.00 84.25 95 GLU A N 1
ATOM 791 C CA . GLU A 1 95 ? 13.081 -5.551 -8.651 1.00 84.25 95 GLU A CA 1
ATOM 792 C C . GLU A 1 95 ? 12.156 -5.968 -9.793 1.00 84.25 95 GLU A C 1
ATOM 794 O O . GLU A 1 95 ? 12.316 -5.485 -10.916 1.00 84.25 95 GLU A O 1
ATOM 799 N N . VAL A 1 96 ? 11.123 -6.760 -9.482 1.00 82.25 96 VAL A N 1
ATOM 800 C CA . VAL A 1 96 ? 10.067 -7.119 -10.438 1.00 82.25 96 VAL A CA 1
ATOM 801 C C . VAL A 1 96 ? 9.463 -5.846 -11.037 1.00 82.25 96 VAL A C 1
ATOM 803 O O . VAL A 1 96 ? 9.396 -5.701 -12.256 1.00 82.25 96 VAL A O 1
ATOM 806 N N . TYR A 1 97 ? 9.096 -4.867 -10.204 1.00 77.12 97 TYR A N 1
ATOM 807 C CA . TYR A 1 97 ? 8.544 -3.594 -10.670 1.00 77.12 97 TYR A CA 1
ATOM 808 C C . TYR A 1 97 ? 9.489 -2.801 -11.598 1.00 77.12 97 TYR A C 1
ATOM 810 O O . TYR A 1 97 ? 9.031 -2.269 -12.618 1.00 77.12 97 TYR A O 1
ATOM 818 N N . LYS A 1 98 ? 10.786 -2.715 -11.277 1.00 78.88 98 LYS A N 1
ATOM 819 C CA . LYS A 1 98 ? 11.796 -2.010 -12.087 1.00 78.88 98 LYS A CA 1
ATOM 820 C C . LYS A 1 98 ? 11.989 -2.675 -13.447 1.00 78.88 98 LYS A C 1
ATOM 822 O O . LYS A 1 98 ? 11.879 -2.001 -14.474 1.00 78.88 98 LYS A O 1
ATOM 827 N N . GLU A 1 99 ? 12.142 -4.000 -13.468 1.00 79.88 99 GLU A N 1
ATOM 828 C CA . GLU A 1 99 ? 12.271 -4.790 -14.698 1.00 79.88 99 GLU A CA 1
ATOM 829 C C . GLU A 1 99 ? 11.073 -4.562 -15.638 1.00 79.88 99 GLU A C 1
ATOM 831 O O . GLU A 1 99 ? 11.229 -4.302 -16.835 1.00 79.88 99 GLU A O 1
ATOM 836 N N . ILE A 1 100 ? 9.857 -4.558 -15.080 1.00 72.19 100 ILE A N 1
ATOM 837 C CA . ILE A 1 100 ? 8.609 -4.346 -15.827 1.00 72.19 100 ILE A CA 1
ATOM 838 C C . ILE A 1 100 ? 8.555 -2.959 -16.474 1.00 72.19 100 ILE A C 1
ATOM 840 O O . ILE A 1 100 ? 8.055 -2.795 -17.599 1.00 72.19 100 ILE A O 1
ATOM 844 N N . ASN A 1 101 ? 9.005 -1.937 -15.747 1.00 69.69 101 ASN A N 1
ATOM 845 C CA . ASN A 1 101 ? 8.902 -0.556 -16.195 1.00 69.69 101 ASN A CA 1
ATOM 846 C 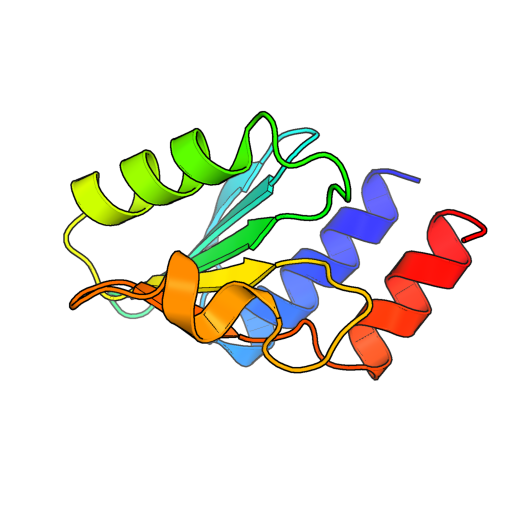C . ASN A 1 101 ? 10.098 -0.105 -17.038 1.00 69.69 101 ASN A C 1
ATOM 848 O O . ASN A 1 101 ? 9.928 0.851 -17.803 1.00 69.69 101 ASN A O 1
ATOM 852 N N . ARG A 1 102 ? 11.195 -0.879 -17.043 1.00 70.06 102 ARG A N 1
ATOM 853 C CA . ARG A 1 102 ? 12.518 -0.511 -17.576 1.00 70.06 102 ARG A CA 1
ATOM 854 C C . ARG A 1 102 ? 13.099 0.712 -16.855 1.00 70.06 102 ARG A C 1
ATOM 856 O O . ARG A 1 102 ? 13.620 1.609 -17.515 1.00 70.06 102 ARG A O 1
ATOM 863 N N . LEU A 1 103 ? 12.901 0.755 -15.539 1.00 61.34 103 LEU A N 1
ATOM 864 C CA . LEU A 1 103 ? 13.533 1.717 -14.633 1.00 61.34 103 LEU A CA 1
ATOM 865 C C . LEU A 1 103 ? 14.889 1.183 -14.172 1.00 61.34 103 LEU A C 1
ATOM 867 O O . LEU A 1 103 ? 15.004 -0.057 -14.045 1.00 61.34 103 LEU A O 1
#